Protein AF-A0A0D0AL84-F1 (afdb_monomer)

Solvent-accessible surface area (backbone atoms only — not comparable to full-atom values): 5464 Å² total; per-residue (Å²): 135,82,78,78,81,60,92,44,78,63,45,45,51,51,52,53,52,50,54,51,51,52,49,30,53,77,18,67,31,60,78,15,40,47,80,45,79,47,67,46,97,90,65,53,73,48,77,46,80,45,59,43,51,94,50,82,86,68,76,46,32,84,46,65,61,53,72,66,36,49,47,45,36,52,50,50,62,66,72,43,64,76,72,85,69,76,78,72,132

Radius of gyration: 14.37 Å; Cα contacts (8 Å, |Δi|>4): 89; chains: 1; bounding box: 29×38×35 Å

Foldseek 3Di:
DDDDDQPDPVSVVVVVQVVVVVLCVQLVCPQFWDWDWDADPVGDIDIDIDGADPDPVVPGHPDHDDPSSVVSSVVSCVVPDVPPPPPDD

Mean predicted aligned error: 9.52 Å

Organism: NCBI:txid930992

Secondary structure (DSSP, 8-state):
-PPPPPSSHHHHHHHHHHHHHHHHHHTT-TTTEEEEEEE-TTS-EEEEEEE--S-GGG---SSPPPHHHHHHHHHHHHHS-S-------

Structure (mmCIF, N/CA/C/O backbone):
data_AF-A0A0D0AL84-F1
#
_entry.id   AF-A0A0D0AL84-F1
#
loop_
_atom_site.group_PDB
_atom_site.id
_atom_site.type_symbol
_atom_site.label_atom_id
_atom_site.label_alt_id
_atom_site.label_comp_id
_atom_site.label_asym_id
_atom_site.label_entity_id
_atom_site.label_seq_id
_atom_site.pdbx_PDB_ins_code
_atom_site.Cartn_x
_atom_site.Cartn_y
_atom_site.Cartn_z
_atom_site.occupancy
_atom_site.B_iso_or_equiv
_atom_site.auth_seq_id
_atom_site.auth_comp_id
_atom_site.auth_asym_id
_atom_site.auth_atom_id
_atom_site.pdbx_PDB_model_num
ATOM 1 N N . MET A 1 1 ? 4.718 23.396 4.921 1.00 34.41 1 MET A N 1
ATOM 2 C CA . MET A 1 1 ? 3.331 23.854 5.137 1.00 34.41 1 MET A CA 1
ATOM 3 C C . MET A 1 1 ? 2.563 22.697 5.747 1.00 34.41 1 MET A C 1
ATOM 5 O O . MET A 1 1 ? 2.578 21.624 5.160 1.00 34.41 1 MET A O 1
ATOM 9 N N . GLY A 1 2 ? 2.032 22.863 6.959 1.00 44.38 2 GLY A N 1
ATOM 10 C CA . GLY A 1 2 ? 1.206 21.846 7.615 1.00 44.38 2 GLY A CA 1
ATOM 11 C C . GLY A 1 2 ? -0.238 21.971 7.142 1.00 44.38 2 GLY A C 1
ATOM 12 O O . GLY A 1 2 ? -0.722 23.089 6.978 1.00 44.38 2 GLY A O 1
ATOM 13 N N . HIS A 1 3 ? -0.900 20.844 6.885 1.00 47.62 3 HIS A N 1
ATOM 14 C CA . HIS A 1 3 ? -2.327 20.832 6.571 1.00 47.62 3 HIS A CA 1
ATOM 15 C 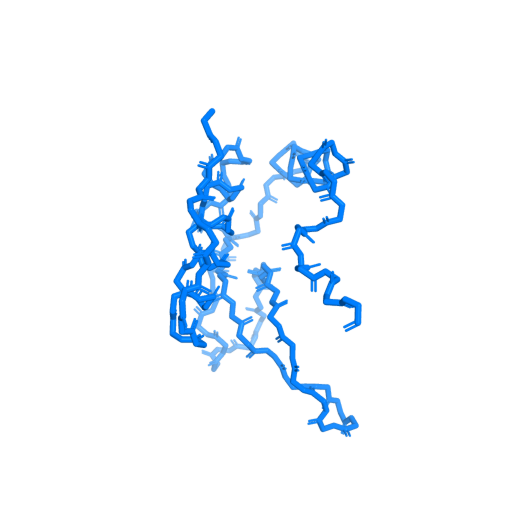C . HIS A 1 3 ? -3.128 21.292 7.793 1.00 47.62 3 HIS A C 1
ATOM 17 O O . HIS A 1 3 ? -2.768 20.965 8.927 1.00 47.62 3 HIS A O 1
ATOM 23 N N . ALA A 1 4 ? -4.196 22.056 7.555 1.00 53.94 4 ALA A N 1
ATOM 24 C CA . ALA A 1 4 ? -5.135 22.436 8.601 1.00 53.94 4 ALA A CA 1
ATOM 25 C C . ALA A 1 4 ? -5.683 21.177 9.304 1.00 53.94 4 ALA A C 1
ATOM 27 O O . ALA A 1 4 ? -5.835 20.133 8.655 1.00 53.94 4 ALA A O 1
ATOM 28 N N . PRO A 1 5 ? -5.945 21.242 10.621 1.00 53.53 5 PRO A N 1
ATOM 29 C CA . PRO A 1 5 ? -6.530 20.123 11.337 1.00 53.53 5 PRO A CA 1
ATOM 30 C C . PRO A 1 5 ? -7.877 19.758 10.693 1.00 53.53 5 PRO A C 1
ATOM 32 O O . PRO A 1 5 ? -8.661 20.649 10.374 1.00 53.53 5 PRO A O 1
ATOM 35 N N . PRO A 1 6 ? -8.140 18.465 10.460 1.00 59.91 6 PRO A N 1
ATOM 36 C CA . PRO A 1 6 ? -9.381 18.034 9.837 1.00 59.91 6 PRO A CA 1
ATOM 37 C C . PRO A 1 6 ? -10.567 18.304 10.768 1.00 59.91 6 PRO A C 1
ATOM 39 O O . PRO A 1 6 ? -10.561 17.867 11.921 1.00 59.91 6 PRO A O 1
ATOM 42 N N . GLU A 1 7 ? -11.580 18.997 10.256 1.00 63.47 7 GLU A N 1
ATOM 43 C CA . GLU A 1 7 ? -12.768 19.404 11.015 1.00 63.47 7 GLU A CA 1
ATOM 44 C C . GLU A 1 7 ? -13.794 18.265 11.116 1.00 63.47 7 GLU A C 1
ATOM 46 O O . GLU A 1 7 ? -14.588 18.210 12.056 1.00 63.47 7 GLU A O 1
ATOM 51 N N . THR A 1 8 ? -13.733 17.296 10.195 1.00 65.75 8 THR A N 1
ATOM 52 C CA . THR A 1 8 ? -14.621 16.130 10.166 1.00 65.75 8 THR A CA 1
ATOM 53 C C . THR A 1 8 ? -13.868 14.796 10.075 1.00 65.75 8 THR A C 1
ATOM 55 O O . THR A 1 8 ? -12.702 14.702 9.684 1.00 65.75 8 THR A O 1
ATOM 58 N N . THR A 1 9 ? -14.557 13.695 10.402 1.00 65.31 9 THR A N 1
ATOM 59 C CA . THR A 1 9 ? -14.043 12.330 10.172 1.00 65.31 9 THR A CA 1
ATOM 60 C C . THR A 1 9 ? -13.804 12.041 8.684 1.00 65.31 9 THR A C 1
ATOM 62 O O . THR A 1 9 ? -12.993 11.177 8.343 1.00 65.31 9 THR A O 1
ATOM 65 N N . GLU A 1 10 ? -14.509 12.732 7.789 1.00 66.94 10 GLU A N 1
ATOM 66 C CA . GLU A 1 10 ? -14.307 12.630 6.346 1.00 66.94 10 GLU A CA 1
ATOM 67 C C . GLU A 1 10 ? -13.005 13.316 5.923 1.00 66.94 10 GLU A C 1
ATOM 69 O O . GLU A 1 10 ? -12.191 12.687 5.246 1.00 66.94 10 GLU A O 1
ATOM 74 N N . ASP A 1 11 ? -12.727 14.508 6.454 1.00 65.25 11 ASP A N 1
ATOM 75 C CA . ASP A 1 11 ? -11.465 15.228 6.230 1.00 65.25 11 ASP A CA 1
ATOM 76 C C . ASP A 1 11 ? -10.266 14.440 6.760 1.00 65.25 11 ASP A C 1
ATOM 78 O O . ASP A 1 11 ? -9.225 14.350 6.109 1.00 65.25 11 ASP A O 1
ATOM 82 N N . GLN A 1 12 ? -10.418 13.782 7.916 1.00 69.38 12 GLN A N 1
ATOM 83 C CA . GLN A 1 12 ? -9.396 12.875 8.445 1.00 69.38 12 GLN A CA 1
ATOM 84 C C . GLN A 1 12 ? -9.084 11.751 7.452 1.00 69.38 12 GLN A C 1
ATOM 86 O O . GLN A 1 12 ? -7.916 11.461 7.188 1.00 69.38 12 GLN A O 1
ATOM 91 N N . ARG A 1 13 ? -10.114 11.125 6.870 1.00 71.06 13 ARG A N 1
ATOM 92 C CA . ARG A 1 13 ? -9.938 10.062 5.869 1.00 71.06 13 ARG A CA 1
ATOM 93 C C . ARG A 1 13 ? -9.311 10.592 4.583 1.00 71.06 13 ARG A C 1
ATOM 95 O O . ARG A 1 13 ? -8.436 9.917 4.044 1.00 71.06 13 ARG A O 1
ATOM 102 N N . GLY A 1 14 ? -9.725 11.773 4.125 1.00 74.06 14 GLY A N 1
ATOM 103 C CA . GLY A 1 14 ? -9.153 12.450 2.962 1.00 74.06 14 GLY A CA 1
ATOM 104 C C . GLY A 1 14 ? -7.661 12.724 3.142 1.00 74.06 14 GLY A C 1
ATOM 105 O O . GLY A 1 14 ? -6.855 12.327 2.303 1.00 74.06 14 GLY A O 1
ATOM 106 N N . ASN A 1 15 ? -7.273 13.277 4.292 1.00 77.44 15 ASN A N 1
ATOM 107 C CA . ASN A 1 15 ? -5.878 13.566 4.623 1.00 77.44 15 ASN A CA 1
ATOM 108 C C . ASN A 1 15 ? -5.017 12.297 4.719 1.00 77.44 15 ASN A C 1
ATOM 110 O O . ASN A 1 15 ? -3.889 12.272 4.226 1.00 77.44 15 ASN A O 1
ATOM 114 N N . ILE A 1 16 ? -5.546 11.219 5.309 1.00 77.38 16 ILE A N 1
ATOM 115 C CA . ILE A 1 16 ? -4.853 9.922 5.375 1.00 77.38 16 ILE A CA 1
ATOM 116 C C . ILE A 1 16 ? -4.645 9.345 3.970 1.00 77.38 16 ILE A C 1
ATOM 118 O O . ILE A 1 16 ? -3.553 8.864 3.657 1.00 77.38 16 ILE A O 1
ATOM 122 N N . LEU A 1 17 ? -5.679 9.387 3.125 1.00 80.50 17 LEU A N 1
ATOM 123 C CA . LEU A 1 17 ? -5.601 8.899 1.75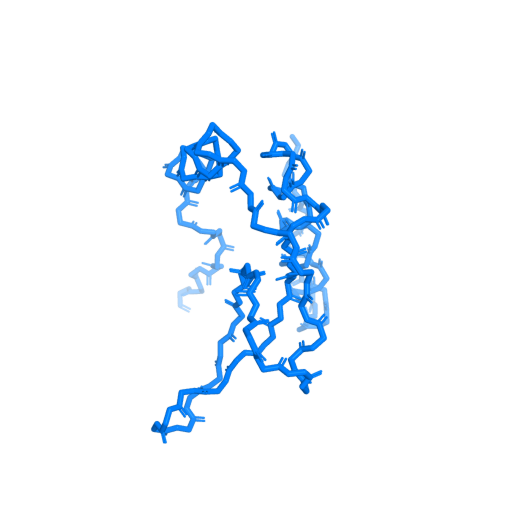1 1.00 80.50 17 LEU A CA 1
ATOM 124 C C . LEU A 1 17 ? -4.579 9.704 0.942 1.00 80.50 17 LEU A C 1
ATOM 126 O O . LEU A 1 17 ? -3.729 9.105 0.284 1.00 80.50 17 LEU A O 1
ATOM 130 N N . GLN A 1 18 ? -4.620 11.035 1.029 1.00 82.25 18 GLN A N 1
ATOM 131 C CA . GLN A 1 18 ? -3.676 11.907 0.333 1.00 82.25 18 GLN A CA 1
ATOM 132 C C . GLN A 1 18 ? -2.239 11.650 0.796 1.00 82.25 18 GLN A C 1
ATOM 134 O O . GLN A 1 18 ? -1.354 11.430 -0.026 1.00 82.25 18 GLN A O 1
ATOM 139 N N . GLY A 1 19 ? -2.011 11.562 2.110 1.00 83.12 19 GLY A N 1
ATOM 140 C CA . GLY A 1 19 ? -0.691 11.252 2.655 1.00 83.12 19 GLY A CA 1
ATOM 141 C C . GLY A 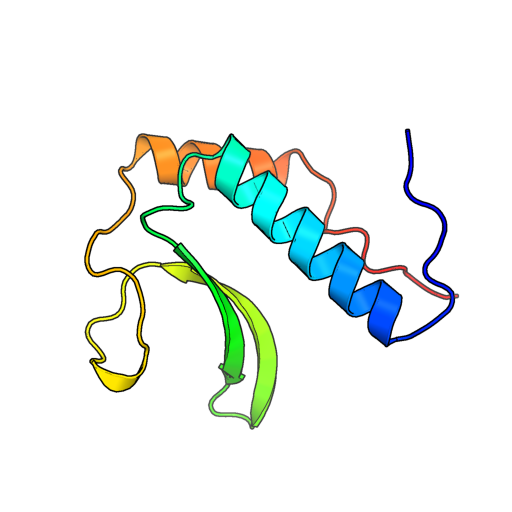1 19 ? -0.161 9.890 2.194 1.00 83.12 19 GLY A C 1
ATOM 142 O O . GLY A 1 19 ? 1.028 9.756 1.897 1.00 83.12 19 GLY A O 1
ATOM 143 N N . ALA A 1 20 ? -1.034 8.884 2.083 1.00 83.00 20 ALA A N 1
ATOM 144 C CA . ALA A 1 20 ? -0.667 7.578 1.547 1.00 83.00 20 ALA A CA 1
ATOM 145 C C . ALA A 1 20 ? -0.315 7.644 0.052 1.00 83.00 20 ALA A C 1
ATOM 147 O O . ALA A 1 20 ? 0.675 7.038 -0.359 1.00 83.00 20 ALA A O 1
ATOM 148 N N . LEU A 1 21 ? -1.084 8.384 -0.752 1.00 85.06 21 LEU A N 1
ATOM 149 C CA . LEU A 1 21 ? -0.803 8.593 -2.176 1.00 85.06 21 LEU A CA 1
ATOM 150 C C . LEU A 1 21 ? 0.535 9.307 -2.388 1.00 85.06 21 LEU A C 1
ATOM 152 O O . LEU A 1 21 ? 1.340 8.840 -3.191 1.00 85.06 21 LEU A O 1
ATOM 156 N N . ASP A 1 22 ? 0.819 10.356 -1.617 1.00 86.81 22 ASP A N 1
ATOM 157 C CA . ASP A 1 22 ? 2.085 11.091 -1.694 1.00 86.81 22 ASP A CA 1
ATOM 158 C C . ASP A 1 22 ? 3.281 10.203 -1.330 1.00 86.81 22 ASP A C 1
ATOM 160 O O . ASP A 1 22 ? 4.330 10.255 -1.970 1.00 86.81 22 ASP A O 1
ATOM 164 N N . ILE A 1 23 ? 3.146 9.369 -0.292 1.00 86.75 23 ILE A N 1
ATOM 165 C CA . ILE A 1 23 ? 4.189 8.411 0.099 1.00 86.75 23 ILE A CA 1
ATOM 166 C C . ILE A 1 23 ? 4.418 7.386 -1.015 1.00 86.75 23 ILE A C 1
ATOM 168 O O . ILE A 1 23 ? 5.564 7.124 -1.376 1.00 86.75 23 ILE A O 1
ATOM 172 N N . MET A 1 24 ? 3.344 6.831 -1.582 1.00 87.25 24 MET A N 1
ATOM 173 C CA . MET A 1 24 ? 3.451 5.875 -2.683 1.00 87.25 24 MET A CA 1
ATOM 174 C C . MET A 1 24 ? 4.055 6.510 -3.943 1.00 87.25 24 MET A C 1
ATOM 176 O O . MET A 1 24 ? 4.820 5.847 -4.642 1.00 87.25 24 MET A O 1
ATOM 180 N N . GLY A 1 25 ? 3.744 7.778 -4.221 1.00 87.00 25 GLY A N 1
ATOM 181 C CA . GLY A 1 25 ? 4.315 8.542 -5.330 1.00 87.00 25 GLY A CA 1
ATOM 182 C C . GLY A 1 25 ? 5.812 8.771 -5.161 1.00 87.00 25 GLY A C 1
ATOM 183 O O . GLY A 1 25 ? 6.583 8.434 -6.055 1.00 87.00 25 GLY A O 1
ATOM 184 N N . HIS A 1 26 ? 6.242 9.250 -3.991 1.00 87.50 26 HIS A N 1
ATOM 185 C CA . HIS A 1 26 ? 7.665 9.458 -3.700 1.00 87.50 26 HIS A CA 1
ATOM 186 C C . HIS A 1 26 ? 8.480 8.161 -3.702 1.00 87.50 26 HIS A C 1
ATOM 188 O O . HIS A 1 26 ? 9.644 8.175 -4.085 1.00 87.50 26 HIS A O 1
ATOM 194 N N . ALA A 1 27 ? 7.880 7.042 -3.292 1.00 87.00 27 ALA A N 1
ATOM 195 C CA . ALA A 1 27 ? 8.518 5.729 -3.346 1.00 87.00 27 ALA A CA 1
ATOM 196 C C . ALA A 1 27 ? 8.439 5.058 -4.732 1.00 87.00 27 ALA A C 1
ATOM 198 O O . ALA A 1 27 ? 8.897 3.930 -4.876 1.00 87.00 27 ALA A O 1
ATOM 199 N N . ALA A 1 28 ? 7.819 5.706 -5.729 1.00 89.12 28 ALA A N 1
ATOM 200 C CA . ALA A 1 28 ? 7.555 5.159 -7.063 1.00 89.12 28 ALA A CA 1
ATOM 201 C C . ALA A 1 28 ? 6.739 3.843 -7.088 1.00 89.12 28 ALA A C 1
ATOM 203 O O . ALA A 1 28 ? 6.714 3.129 -8.087 1.00 89.12 28 ALA A O 1
ATOM 204 N N . VAL A 1 29 ? 5.977 3.547 -6.028 1.00 89.00 29 VAL A N 1
ATOM 205 C CA . VAL A 1 29 ? 5.200 2.299 -5.898 1.00 89.00 29 VAL A CA 1
ATOM 206 C C . VAL A 1 29 ? 3.739 2.413 -6.340 1.00 89.00 29 VAL A C 1
ATOM 208 O O . VAL A 1 29 ? 2.998 1.441 -6.224 1.00 89.00 29 VAL A O 1
ATOM 211 N N . LEU A 1 30 ? 3.284 3.555 -6.870 1.00 86.69 30 LEU A N 1
ATOM 212 C CA . LEU A 1 30 ? 1.879 3.745 -7.290 1.00 86.69 30 LEU A CA 1
ATOM 213 C C . LEU A 1 30 ? 1.384 2.701 -8.307 1.00 86.69 30 LEU A C 1
ATOM 215 O O . LEU A 1 30 ? 0.197 2.379 -8.334 1.00 86.69 30 LEU A O 1
ATOM 219 N N . ARG A 1 31 ? 2.289 2.166 -9.136 1.00 85.25 31 ARG A N 1
ATOM 220 C CA . ARG A 1 31 ? 1.986 1.112 -10.117 1.00 85.25 31 ARG A CA 1
ATOM 221 C C . ARG A 1 31 ? 1.875 -0.286 -9.502 1.00 85.25 31 ARG A C 1
ATOM 223 O O . ARG A 1 31 ? 1.229 -1.146 -10.087 1.00 85.25 31 ARG A O 1
ATOM 230 N N . SER A 1 32 ? 2.484 -0.489 -8.336 1.00 85.00 32 SER A N 1
ATOM 231 C CA . SER A 1 32 ? 2.668 -1.799 -7.694 1.00 85.00 32 SER A CA 1
ATOM 232 C C . SER A 1 32 ? 1.922 -1.923 -6.361 1.00 85.00 32 SER A C 1
ATOM 234 O O . SER A 1 32 ? 1.896 -2.995 -5.760 1.00 85.00 32 SER A O 1
ATOM 236 N N . ALA A 1 33 ? 1.297 -0.841 -5.884 1.00 85.62 33 ALA A N 1
ATOM 237 C CA . ALA A 1 33 ? 0.630 -0.783 -4.591 1.00 85.62 33 ALA A CA 1
ATOM 238 C C . ALA A 1 33 ? -0.738 -0.094 -4.646 1.00 85.62 33 ALA A C 1
ATOM 240 O O . ALA A 1 33 ? -1.033 0.721 -5.521 1.00 85.62 33 ALA A O 1
ATOM 241 N N . ARG A 1 34 ? -1.584 -0.399 -3.659 1.00 84.44 34 ARG A N 1
ATOM 242 C CA . ARG A 1 34 ? -2.858 0.293 -3.420 1.00 84.44 34 ARG A CA 1
ATOM 243 C C . ARG A 1 34 ? -3.031 0.602 -1.944 1.00 84.44 34 ARG A C 1
ATOM 245 O O . ARG A 1 34 ? -2.666 -0.200 -1.088 1.00 84.44 34 ARG A O 1
ATOM 252 N N . PHE A 1 35 ? -3.672 1.728 -1.650 1.00 84.44 35 PHE A N 1
ATOM 253 C CA . PHE A 1 35 ? -4.150 2.016 -0.304 1.00 84.44 35 PHE A CA 1
ATOM 254 C C . PHE A 1 35 ? -5.518 1.363 -0.094 1.00 84.44 35 PHE A C 1
ATOM 256 O O . PHE A 1 35 ? -6.460 1.641 -0.837 1.00 84.44 35 PHE A O 1
ATOM 263 N N . ARG A 1 36 ? -5.640 0.470 0.891 1.00 79.81 36 ARG A N 1
ATOM 264 C CA . ARG A 1 36 ? -6.891 -0.256 1.150 1.00 79.81 36 ARG A CA 1
ATOM 265 C C . ARG A 1 36 ? -7.136 -0.485 2.628 1.00 79.81 36 ARG A C 1
ATOM 267 O O . ARG A 1 36 ? -6.223 -0.476 3.449 1.00 79.81 36 ARG A O 1
ATOM 274 N N . ARG A 1 37 ? -8.400 -0.756 2.946 1.00 82.19 37 ARG A N 1
ATOM 275 C CA . ARG A 1 37 ? -8.821 -1.206 4.268 1.00 82.19 37 ARG A CA 1
ATOM 276 C C . ARG A 1 37 ? -8.834 -2.728 4.300 1.00 82.19 37 ARG A C 1
ATOM 278 O O . ARG A 1 37 ? -9.538 -3.356 3.511 1.00 82.19 37 ARG A O 1
ATOM 285 N N . VAL A 1 38 ? -8.082 -3.311 5.220 1.00 76.94 38 VAL A N 1
ATOM 286 C CA . VAL A 1 38 ? -8.013 -4.759 5.447 1.00 76.94 38 VAL A CA 1
ATOM 287 C C . VAL A 1 38 ? -8.685 -5.118 6.767 1.00 76.94 38 VAL A C 1
ATOM 289 O O . VAL A 1 38 ? -8.777 -4.285 7.670 1.00 76.94 38 VAL A O 1
ATOM 292 N N . LYS A 1 39 ? -9.195 -6.349 6.865 1.00 80.06 39 LYS A N 1
ATOM 293 C CA . LYS A 1 39 ? -9.809 -6.908 8.075 1.00 80.06 39 LYS A CA 1
ATOM 294 C C . LYS A 1 39 ? -8.927 -8.053 8.572 1.00 80.06 39 LYS A C 1
ATOM 296 O O . LYS A 1 39 ? -8.639 -8.968 7.810 1.00 80.06 39 LYS A O 1
ATOM 301 N N . THR A 1 40 ? -8.497 -8.010 9.829 1.00 80.38 40 THR A N 1
ATOM 302 C CA . THR A 1 40 ? -7.771 -9.121 10.454 1.00 80.38 40 THR A CA 1
ATOM 303 C C . THR A 1 40 ? -8.694 -10.328 10.637 1.00 80.38 40 THR A C 1
ATOM 305 O O . THR A 1 40 ? -9.914 -10.151 10.725 1.00 80.38 40 THR A O 1
ATOM 308 N N . PRO A 1 41 ? -8.148 -11.546 10.808 1.00 79.50 41 PRO A N 1
ATOM 309 C CA . PRO A 1 41 ? -8.947 -12.716 11.184 1.00 79.50 41 PRO A CA 1
ATOM 310 C C . PRO A 1 41 ? -9.772 -12.495 12.461 1.00 79.50 41 PRO A C 1
ATOM 312 O O . PRO A 1 41 ? -10.895 -12.969 12.574 1.00 79.50 41 PRO A O 1
ATOM 315 N N . LYS A 1 42 ? -9.250 -11.683 13.391 1.00 87.81 42 LYS A N 1
ATOM 316 C CA . LYS A 1 42 ? -9.927 -11.277 14.634 1.00 87.81 42 LYS A CA 1
ATOM 317 C C . LYS A 1 42 ? -11.002 -10.196 14.437 1.00 87.81 42 LYS A C 1
ATOM 319 O O . LYS A 1 42 ? -11.611 -9.748 15.396 1.00 87.81 42 LYS A O 1
ATOM 324 N N . GLY A 1 43 ? -11.226 -9.737 13.207 1.00 81.44 43 GLY A N 1
ATOM 325 C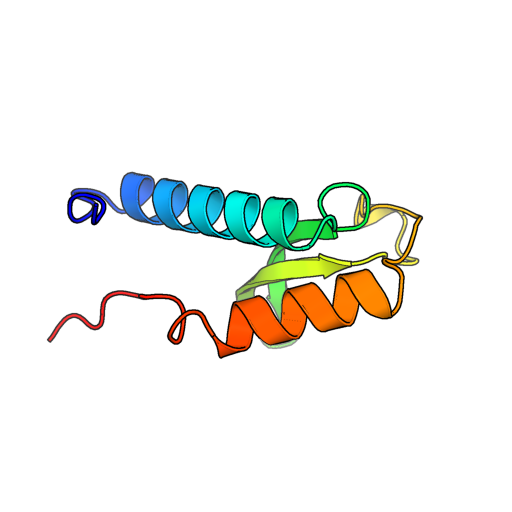 CA . GLY A 1 43 ? -12.287 -8.796 12.859 1.00 81.44 43 GLY A CA 1
ATOM 326 C C . GLY A 1 43 ? -11.911 -7.314 12.862 1.00 81.44 43 GLY A C 1
ATOM 327 O O . GLY A 1 43 ? -12.720 -6.493 12.426 1.00 81.44 43 GLY A O 1
ATOM 328 N N . HIS A 1 44 ? -10.692 -6.963 13.272 1.00 80.94 44 HIS A N 1
ATOM 329 C CA . HIS A 1 44 ? -10.232 -5.574 13.327 1.00 80.94 44 HIS A CA 1
ATOM 330 C C . HIS A 1 44 ? -9.969 -5.030 11.928 1.00 80.94 44 HIS A C 1
ATOM 332 O O . HIS A 1 44 ? -9.355 -5.705 11.107 1.00 80.94 44 HIS A O 1
ATOM 338 N N . LYS A 1 45 ? -10.396 -3.795 11.660 1.00 78.81 45 LYS A N 1
ATOM 339 C CA . LYS A 1 45 ? -10.166 -3.131 10.374 1.00 78.81 45 LYS A CA 1
ATOM 340 C C . LYS A 1 45 ? -9.078 -2.077 10.513 1.00 78.81 45 LYS A C 1
ATOM 342 O O . LYS A 1 45 ? -9.134 -1.275 11.437 1.00 78.81 45 LYS A O 1
ATOM 347 N N . PHE A 1 46 ? -8.145 -2.041 9.573 1.00 75.81 46 PHE A N 1
ATOM 348 C CA . PHE A 1 46 ? -7.119 -1.002 9.503 1.00 75.81 46 PHE A CA 1
ATOM 349 C C . PHE A 1 46 ? -6.783 -0.674 8.049 1.00 75.81 46 PHE A C 1
ATOM 351 O O . PHE A 1 46 ? -7.105 -1.441 7.140 1.00 75.81 46 PHE A O 1
ATOM 358 N N . TRP A 1 47 ? -6.185 0.492 7.830 1.00 80.19 47 TRP A N 1
ATOM 359 C CA . TRP A 1 47 ? -5.734 0.930 6.514 1.00 80.19 47 TRP A CA 1
ATOM 360 C C . TRP A 1 47 ? -4.258 0.597 6.313 1.00 80.19 47 TRP A C 1
ATOM 362 O O . TRP A 1 47 ? -3.458 0.769 7.230 1.00 80.19 47 TRP A O 1
ATOM 372 N N . CYS A 1 48 ? -3.894 0.136 5.120 1.00 80.06 48 CYS A N 1
ATOM 373 C CA . CYS A 1 48 ? -2.510 -0.148 4.765 1.00 80.06 48 CYS A CA 1
ATOM 374 C C . CYS A 1 48 ? -2.234 0.098 3.277 1.00 80.06 48 CYS A C 1
ATOM 376 O O . CYS A 1 48 ? -3.147 0.148 2.448 1.00 80.06 48 CYS A O 1
ATOM 378 N N . ILE A 1 49 ? -0.946 0.232 2.957 1.00 84.06 49 ILE A N 1
ATOM 379 C CA . ILE A 1 49 ? -0.429 0.114 1.594 1.00 84.06 49 ILE A CA 1
ATOM 380 C C . ILE A 1 49 ? -0.221 -1.380 1.342 1.00 84.06 49 ILE A C 1
ATOM 382 O O . ILE A 1 49 ? 0.604 -2.013 2.000 1.00 84.06 49 ILE A O 1
ATOM 386 N N . ALA A 1 50 ? -1.008 -1.942 0.433 1.00 84.00 50 ALA A N 1
ATOM 387 C CA . ALA A 1 50 ? -0.935 -3.342 0.055 1.00 84.00 50 ALA A CA 1
ATOM 388 C C . ALA A 1 50 ? -0.237 -3.479 -1.298 1.00 84.00 50 ALA A C 1
ATOM 390 O O . ALA A 1 50 ? -0.599 -2.804 -2.266 1.00 84.00 50 ALA A O 1
ATOM 391 N N . PHE A 1 51 ? 0.748 -4.368 -1.340 1.00 81.75 51 PHE A N 1
ATOM 392 C CA . PHE A 1 51 ? 1.408 -4.815 -2.559 1.00 81.75 51 PHE A CA 1
ATOM 393 C C . PHE A 1 51 ? 0.741 -6.081 -3.081 1.00 81.75 51 PHE A C 1
ATOM 395 O O . PHE A 1 51 ? 0.029 -6.732 -2.319 1.00 81.75 51 PHE A O 1
ATOM 402 N N . SER A 1 52 ? 0.973 -6.374 -4.362 1.00 70.88 52 SER A N 1
ATOM 403 C CA . SER A 1 52 ? 0.645 -7.613 -5.080 1.00 70.88 52 SER A CA 1
ATOM 404 C C . SER A 1 52 ? 0.051 -8.744 -4.235 1.00 70.88 52 SER A C 1
ATOM 406 O O . SER A 1 52 ? 0.686 -9.237 -3.302 1.00 70.88 52 SER A O 1
ATOM 408 N N . S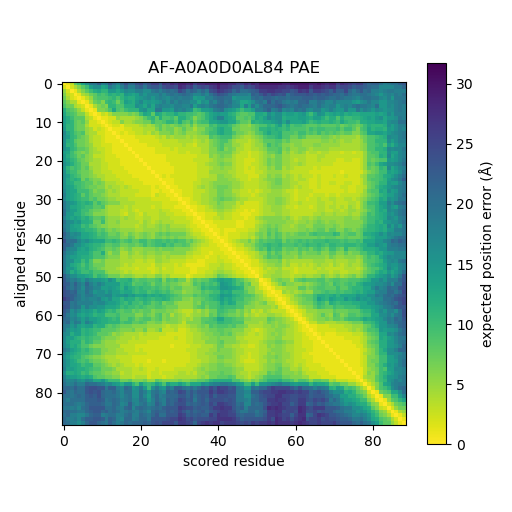ER A 1 53 ? -1.141 -9.200 -4.612 1.00 69.12 53 SER A N 1
ATOM 409 C CA . SER A 1 53 ? -1.770 -10.390 -4.040 1.00 69.12 53 SER A CA 1
ATOM 410 C C . SER A 1 53 ? -2.017 -11.410 -5.139 1.00 69.12 53 SER A C 1
ATOM 412 O O . SER A 1 53 ? -2.352 -11.041 -6.264 1.00 69.12 53 SER A O 1
ATOM 414 N N . ASN A 1 54 ? -1.869 -12.687 -4.792 1.00 65.56 54 ASN A N 1
ATOM 415 C CA . ASN A 1 54 ? -2.253 -13.799 -5.659 1.00 65.56 54 ASN A CA 1
ATOM 416 C C . ASN A 1 54 ? -3.768 -14.052 -5.626 1.00 65.56 54 ASN A C 1
ATOM 418 O O . ASN A 1 54 ? -4.260 -14.891 -6.376 1.00 65.56 54 ASN A O 1
ATOM 422 N N . ASP A 1 55 ? -4.505 -13.354 -4.757 1.00 70.00 55 ASP A N 1
ATOM 423 C CA . ASP A 1 55 ? -5.957 -13.426 -4.705 1.00 70.00 55 ASP A CA 1
ATOM 424 C C . ASP A 1 55 ? -6.567 -12.546 -5.819 1.00 70.00 55 ASP A C 1
ATOM 426 O O . ASP A 1 55 ? -6.432 -11.315 -5.790 1.00 70.00 55 ASP A O 1
ATOM 430 N N . PRO A 1 56 ? -7.268 -13.130 -6.807 1.00 64.94 56 PRO A N 1
ATOM 431 C CA . PRO A 1 56 ? -7.898 -12.362 -7.878 1.00 64.94 56 PRO A CA 1
ATOM 432 C C . PRO A 1 56 ? -9.010 -11.426 -7.370 1.00 64.94 56 PRO A C 1
ATOM 434 O O . PRO A 1 56 ? -9.316 -10.420 -8.016 1.00 64.94 56 PRO A O 1
ATOM 437 N N . CYS A 1 57 ? -9.604 -11.703 -6.206 1.00 69.94 57 CYS A N 1
ATOM 438 C CA . CYS A 1 57 ? -10.611 -10.848 -5.583 1.00 69.94 57 CYS A CA 1
ATOM 439 C C . CYS A 1 57 ? -10.009 -9.593 -4.941 1.00 69.94 57 CYS A C 1
ATOM 441 O O . CYS A 1 57 ? -10.727 -8.611 -4.734 1.00 69.94 57 CYS A O 1
ATOM 443 N N . ASP A 1 58 ? -8.703 -9.581 -4.666 1.00 69.50 58 ASP A N 1
ATOM 444 C CA . ASP A 1 58 ? -8.047 -8.456 -4.006 1.00 69.50 58 ASP A CA 1
ATOM 445 C C . ASP A 1 58 ? -7.844 -7.239 -4.918 1.00 69.50 58 ASP A C 1
ATOM 447 O O . ASP A 1 58 ? -7.601 -6.140 -4.410 1.00 69.50 58 ASP A O 1
ATOM 451 N N . ARG A 1 59 ? -7.961 -7.409 -6.247 1.00 71.31 59 ARG A N 1
ATOM 452 C CA . ARG A 1 59 ? -7.768 -6.348 -7.259 1.00 71.31 59 ARG A CA 1
ATOM 453 C C . ARG A 1 59 ? -6.479 -5.542 -7.039 1.00 71.31 59 ARG A C 1
ATOM 455 O O . ARG A 1 59 ? -6.439 -4.326 -7.254 1.00 71.31 59 ARG A O 1
ATOM 462 N N . LEU A 1 60 ? -5.433 -6.215 -6.563 1.00 77.12 60 LEU A N 1
ATOM 463 C CA . LEU A 1 60 ? -4.122 -5.619 -6.353 1.00 77.12 60 LEU A CA 1
ATOM 464 C C . LEU A 1 60 ? -3.299 -5.665 -7.646 1.00 77.12 60 LEU A C 1
ATOM 466 O O . LEU A 1 60 ? -3.573 -6.490 -8.518 1.00 77.12 60 LEU A O 1
ATOM 470 N N . PRO A 1 61 ? -2.313 -4.767 -7.804 1.00 77.06 61 PRO A N 1
ATOM 471 C CA . PRO A 1 61 ? -1.420 -4.812 -8.951 1.00 77.06 61 PRO A CA 1
ATOM 472 C C . PRO A 1 61 ? -0.704 -6.160 -9.023 1.00 77.06 61 PRO A C 1
ATOM 474 O O . PRO A 1 61 ? -0.205 -6.646 -8.013 1.00 77.06 61 PRO A O 1
ATOM 477 N N . ALA A 1 62 ? -0.642 -6.759 -10.212 1.00 71.06 62 ALA A N 1
ATOM 478 C CA . ALA A 1 62 ? 0.043 -8.039 -10.410 1.00 71.06 62 ALA A CA 1
ATOM 479 C C . ALA A 1 62 ? 1.570 -7.914 -10.258 1.00 71.06 62 ALA A C 1
ATOM 481 O O . ALA A 1 62 ? 2.257 -8.887 -9.962 1.00 71.06 62 ALA A O 1
ATOM 482 N N . THR A 1 63 ? 2.098 -6.706 -10.450 1.00 79.31 63 THR A N 1
ATOM 483 C CA . THR A 1 63 ? 3.528 -6.421 -10.394 1.00 79.31 63 THR A CA 1
ATOM 484 C C . THR A 1 63 ? 3.938 -6.061 -8.972 1.00 79.31 63 THR A C 1
ATOM 486 O O . THR A 1 63 ? 3.423 -5.105 -8.389 1.00 79.31 63 THR A O 1
ATOM 489 N N . ALA A 1 64 ? 4.889 -6.812 -8.421 1.00 81.38 64 ALA A N 1
ATOM 490 C CA . ALA A 1 64 ? 5.555 -6.455 -7.176 1.00 81.38 64 ALA A CA 1
ATOM 491 C C . ALA A 1 64 ? 6.477 -5.234 -7.387 1.00 81.38 64 ALA A C 1
ATOM 493 O O . ALA A 1 64 ? 6.998 -5.042 -8.488 1.00 81.38 64 ALA A O 1
ATO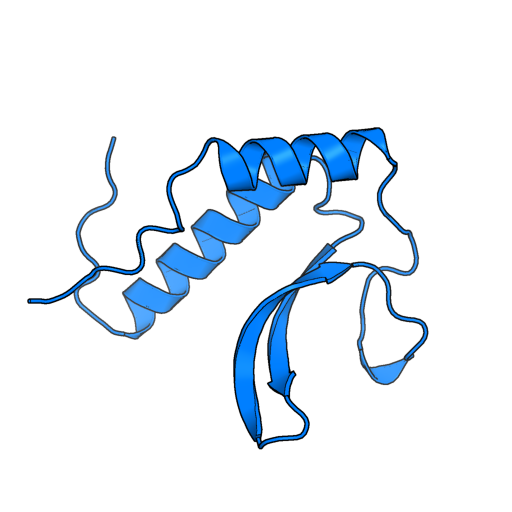M 494 N N . PRO A 1 65 ? 6.685 -4.387 -6.365 1.00 85.25 65 PRO A N 1
ATOM 495 C CA . PRO A 1 65 ? 7.696 -3.335 -6.430 1.00 85.25 65 PRO A CA 1
ATOM 496 C C . PRO A 1 65 ? 9.100 -3.947 -6.529 1.00 85.25 65 PRO A C 1
ATOM 498 O O . PRO A 1 65 ? 9.334 -5.055 -6.039 1.00 85.25 65 PRO A O 1
ATOM 501 N N . SER A 1 66 ? 10.048 -3.217 -7.114 1.00 88.81 66 SER A N 1
ATOM 502 C CA . SER A 1 66 ? 11.463 -3.590 -7.033 1.00 88.81 66 SER A CA 1
ATOM 503 C C . SER A 1 66 ? 11.979 -3.477 -5.591 1.00 88.81 66 SER A C 1
ATOM 505 O O . SER A 1 66 ? 11.380 -2.804 -4.744 1.00 88.81 66 SER A O 1
ATOM 507 N N . GLU A 1 67 ? 13.116 -4.109 -5.288 1.00 89.19 67 GLU A N 1
ATOM 508 C CA . GLU A 1 67 ? 13.739 -3.978 -3.963 1.00 89.19 67 GLU A CA 1
ATOM 509 C C . GLU A 1 67 ? 14.094 -2.521 -3.629 1.00 89.19 67 GLU A C 1
ATOM 511 O O . GLU A 1 67 ? 13.940 -2.095 -2.483 1.00 89.19 67 GLU A O 1
ATOM 516 N N . GLU A 1 68 ? 14.510 -1.738 -4.628 1.00 90.31 68 GLU A N 1
ATOM 517 C CA . GLU A 1 68 ? 14.820 -0.313 -4.480 1.00 90.31 68 GLU A CA 1
ATOM 518 C C . GLU A 1 68 ? 13.575 0.510 -4.139 1.00 90.31 68 GLU A C 1
ATOM 520 O O . GLU A 1 68 ? 13.596 1.292 -3.188 1.00 90.31 68 GLU A O 1
ATOM 525 N N . GLU A 1 69 ? 12.469 0.292 -4.856 1.00 88.56 69 GLU A N 1
ATOM 526 C CA . GLU A 1 69 ? 11.178 0.938 -4.587 1.00 88.56 69 GLU A CA 1
ATOM 527 C C . GLU A 1 69 ? 10.664 0.578 -3.187 1.00 88.56 69 GLU A C 1
ATOM 529 O O . GLU A 1 69 ? 10.204 1.431 -2.421 1.00 88.56 69 GLU A O 1
ATOM 534 N N . TYR A 1 70 ? 10.790 -0.695 -2.807 1.00 85.69 70 TYR A N 1
ATOM 535 C CA . TYR A 1 70 ? 10.394 -1.169 -1.489 1.00 85.69 70 TYR A CA 1
ATOM 536 C C . TYR A 1 70 ? 11.266 -0.579 -0.370 1.00 85.69 70 TYR A C 1
ATOM 538 O O . TYR A 1 70 ? 10.750 -0.192 0.685 1.00 85.69 70 TYR A O 1
ATOM 546 N N . LYS A 1 71 ? 12.580 -0.455 -0.593 1.00 87.56 71 LYS A N 1
ATOM 547 C CA . LYS A 1 71 ? 13.506 0.206 0.335 1.00 87.56 71 LYS A CA 1
ATOM 548 C C . LYS A 1 71 ? 13.185 1.694 0.469 1.00 87.56 71 LYS A C 1
ATOM 550 O O . LYS A 1 71 ? 13.086 2.177 1.595 1.00 87.56 71 LYS A O 1
ATOM 555 N N . ALA A 1 72 ? 12.945 2.395 -0.639 1.00 87.50 72 ALA A N 1
ATOM 556 C CA . ALA A 1 72 ? 12.546 3.800 -0.636 1.00 87.50 72 ALA A CA 1
ATOM 557 C C . ALA A 1 72 ? 11.247 4.012 0.154 1.00 87.50 72 ALA A C 1
ATOM 559 O O . ALA A 1 72 ? 11.1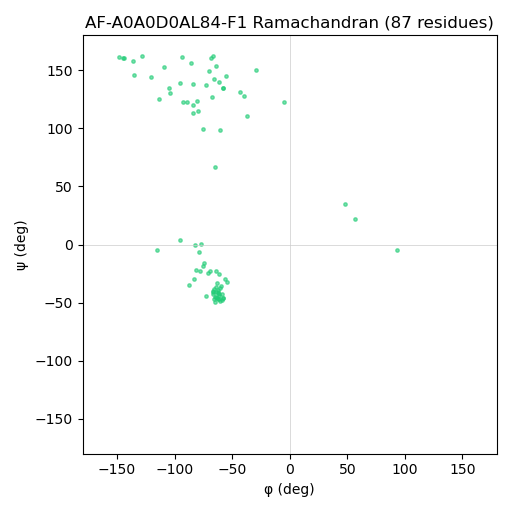71 4.918 0.986 1.00 87.50 72 ALA A O 1
ATOM 560 N N . LEU A 1 73 ? 10.252 3.130 -0.019 1.00 86.00 73 LEU A N 1
ATOM 561 C CA . LEU A 1 73 ? 9.028 3.177 0.778 1.00 86.00 73 LEU A CA 1
ATOM 562 C C . LEU A 1 73 ? 9.313 2.992 2.272 1.00 86.00 73 LEU A C 1
ATOM 564 O O . LEU A 1 73 ? 8.814 3.767 3.087 1.00 86.00 73 LEU A O 1
ATOM 568 N N . LYS A 1 74 ? 10.102 1.978 2.648 1.00 83.69 74 LYS A N 1
ATOM 569 C CA . LYS A 1 74 ? 10.472 1.739 4.052 1.00 83.69 74 LYS A CA 1
ATOM 570 C C . LYS A 1 74 ? 11.166 2.947 4.661 1.00 83.69 74 LYS A C 1
ATOM 572 O O . LYS A 1 74 ? 10.804 3.358 5.759 1.00 83.69 74 LYS A O 1
ATOM 577 N N . GLU A 1 75 ? 12.123 3.531 3.950 1.00 86.19 75 GLU A N 1
ATOM 578 C CA . GLU A 1 75 ? 12.817 4.726 4.412 1.00 86.19 75 GLU A CA 1
ATOM 579 C C . GLU A 1 75 ? 11.864 5.911 4.564 1.00 86.19 75 GLU A C 1
ATOM 581 O O . GLU A 1 75 ? 11.946 6.618 5.560 1.00 86.19 75 GLU A O 1
ATOM 586 N N . LEU A 1 76 ? 10.926 6.118 3.637 1.00 82.69 76 LEU A N 1
ATOM 587 C CA . LEU A 1 76 ? 9.929 7.187 3.739 1.00 82.69 76 LEU A CA 1
ATOM 588 C C . LEU A 1 76 ? 8.969 6.981 4.914 1.00 82.69 76 LEU A C 1
ATOM 590 O O . LEU A 1 76 ? 8.633 7.949 5.593 1.00 82.69 76 LEU A O 1
ATOM 594 N N . LEU A 1 77 ? 8.562 5.738 5.181 1.00 76.94 77 LEU A N 1
ATOM 595 C CA . LEU A 1 77 ? 7.729 5.379 6.333 1.00 76.94 77 LEU A CA 1
ATOM 596 C C . LEU A 1 77 ? 8.478 5.479 7.671 1.00 76.94 77 LEU A C 1
ATOM 598 O O . LEU A 1 77 ? 7.836 5.642 8.701 1.00 76.94 77 LEU A O 1
ATOM 602 N N . GLN A 1 78 ? 9.810 5.369 7.665 1.00 72.19 78 GLN A N 1
ATOM 603 C CA . GLN A 1 78 ? 10.658 5.552 8.850 1.00 72.19 78 GLN A CA 1
ATOM 604 C C . GLN A 1 78 ? 11.063 7.020 9.066 1.00 72.19 78 GLN A C 1
ATOM 606 O O . GLN A 1 78 ? 11.198 7.456 10.206 1.00 72.19 78 GLN A O 1
ATOM 611 N N . LYS A 1 79 ? 11.275 7.782 7.981 1.00 61.53 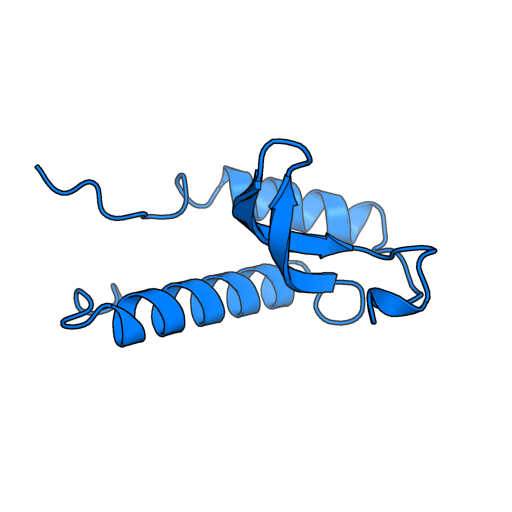79 LYS A N 1
ATOM 612 C CA . LYS A 1 79 ? 11.701 9.195 7.991 1.00 61.53 79 LYS A CA 1
ATOM 613 C C . LYS A 1 79 ? 10.530 10.157 8.181 1.00 61.53 79 LYS A C 1
ATOM 615 O O . LYS A 1 79 ? 10.711 11.227 8.759 1.00 61.53 79 LYS A O 1
ATOM 620 N N . LYS A 1 80 ? 9.325 9.805 7.726 1.00 54.09 80 LYS A N 1
ATOM 621 C CA . LYS A 1 80 ? 8.108 10.474 8.186 1.00 54.09 80 LYS A CA 1
ATOM 622 C C . LYS A 1 80 ? 7.768 9.855 9.535 1.00 54.09 80 LYS A C 1
ATOM 624 O O . LYS A 1 80 ? 7.647 8.640 9.626 1.00 54.09 80 LYS A O 1
ATOM 629 N N . PHE A 1 81 ? 7.666 10.701 10.563 1.00 44.50 81 PHE A N 1
ATOM 630 C CA . PHE A 1 81 ? 7.080 10.404 11.875 1.00 44.50 81 PHE A CA 1
ATOM 631 C C . PHE A 1 81 ? 5.975 9.338 11.760 1.00 44.50 81 PHE A C 1
ATOM 633 O O . PHE A 1 81 ? 5.305 9.335 10.717 1.00 44.50 81 PHE A O 1
ATOM 640 N N . PRO A 1 82 ? 5.722 8.498 12.802 1.00 45.81 82 PRO A N 1
ATOM 641 C CA . PRO A 1 82 ? 4.522 7.649 12.822 1.00 45.81 82 PRO A CA 1
ATOM 642 C C . PRO A 1 82 ? 3.398 8.512 12.270 1.00 45.81 82 PRO A C 1
ATOM 644 O O . PRO A 1 82 ? 3.355 9.673 12.708 1.00 45.81 82 PRO A O 1
ATOM 647 N N . PRO A 1 83 ? 2.632 8.053 11.247 1.00 45.16 83 PRO A N 1
ATOM 648 C CA . PRO A 1 83 ? 1.716 8.935 10.527 1.00 45.16 83 PRO A CA 1
ATOM 649 C C . PRO A 1 83 ? 1.030 9.756 11.595 1.00 45.16 83 PRO A C 1
ATOM 651 O O . PRO A 1 83 ? 0.716 9.152 12.623 1.00 45.16 83 PRO A O 1
ATOM 654 N N . GLN A 1 84 ? 0.961 11.085 11.465 1.00 43.53 84 GLN A N 1
ATOM 655 C CA . GLN A 1 84 ? 0.361 11.939 12.491 1.00 43.53 84 GLN A CA 1
ATOM 656 C C . GLN A 1 84 ? -1.140 11.597 12.593 1.00 43.53 84 GLN A C 1
ATOM 658 O O . GLN A 1 84 ? -2.011 12.370 12.221 1.00 43.53 84 GLN A O 1
ATOM 663 N N . TRP A 1 85 ? -1.448 10.389 13.059 1.00 43.84 85 TRP A N 1
ATOM 664 C CA . TRP A 1 85 ? -2.646 9.983 13.725 1.00 43.84 85 TRP A CA 1
ATOM 665 C C . TRP A 1 85 ? -2.620 10.886 14.929 1.00 43.84 85 TRP A C 1
ATOM 667 O O . TRP A 1 85 ? -1.824 10.704 15.853 1.00 43.84 85 TRP A O 1
ATOM 677 N N . TYR A 1 86 ? -3.387 11.953 14.800 1.00 38.66 86 TYR A N 1
ATOM 678 C CA . TYR A 1 86 ? -3.677 12.884 15.856 1.00 38.66 86 TYR A CA 1
ATOM 679 C C . TYR A 1 86 ? -3.808 12.093 17.163 1.00 38.66 86 TYR A C 1
ATOM 681 O O . TYR A 1 86 ? -4.722 11.282 17.321 1.00 38.66 86 TYR A O 1
ATOM 689 N N . LYS A 1 87 ? -2.847 12.262 18.074 1.00 36.12 87 LYS A N 1
ATOM 690 C CA . LYS A 1 87 ? -3.082 11.926 19.471 1.00 36.1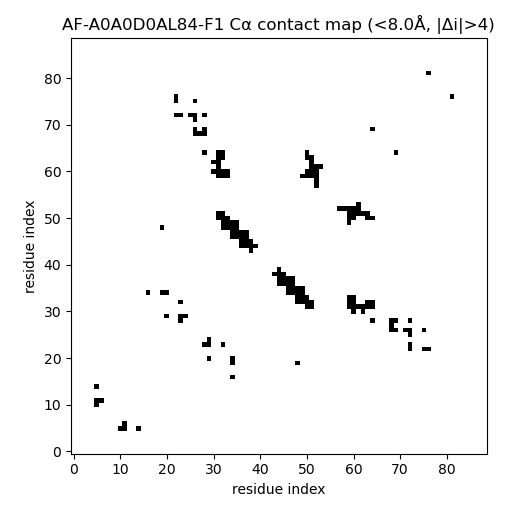2 87 LYS A CA 1
ATOM 691 C C . LYS A 1 87 ? -3.958 13.057 19.980 1.00 36.12 87 LYS A C 1
ATOM 693 O O . LYS A 1 87 ? -3.454 14.148 20.225 1.00 36.12 87 LYS A O 1
ATOM 698 N N . SER A 1 88 ? -5.263 12.817 20.050 1.00 25.95 88 SER A N 1
ATOM 699 C CA . SER A 1 88 ? -6.088 13.630 20.940 1.00 25.95 88 SER A CA 1
ATOM 700 C C . SER A 1 88 ? -5.587 13.406 22.373 1.00 25.95 88 SER A C 1
ATOM 702 O O . SER A 1 88 ? -5.250 12.257 22.686 1.00 25.95 88 SER A O 1
ATOM 704 N N . PRO A 1 89 ? -5.506 14.447 23.224 1.00 40.25 89 PRO A N 1
ATOM 705 C CA . PRO A 1 89 ? -5.559 14.239 24.667 1.00 40.25 89 PRO A CA 1
ATOM 706 C C . PRO A 1 89 ? -6.851 13.512 25.064 1.00 40.25 89 PRO A C 1
ATOM 708 O O . PRO A 1 89 ? -7.844 13.602 24.294 1.00 40.25 89 PRO A O 1
#

Sequence (89 aa):
MGHAPPETTEDQRGNILQGALDIMGHAAVLRSARFRRVKTPKGHKFWCIAFSSNDPCDRLPATAPSEEEYKALKELLQKKFPPQWYKSP

Nearest PDB structures (foldseek):
  1bd3-assembly1_D  TM=4.299E-01  e=6.148E-01  Toxoplasma gondii
  1jls-assembly1_D  TM=3.547E-01  e=5.074E-01  Toxoplasma gondii
  2wbl-assembly1_B  TM=3.257E-01  e=6.987E+00  Arabidopsis thaliana

pLDDT: mean 73.22, std 15.53, range [25.95, 90.31]